Protein AF-A0A372FSZ6-F1 (afdb_monomer_lite)

Foldseek 3Di:
DWPDDDPPVQWDWDDDAADLVDDDPDVPRNPHCDPDARDGGRNCVVVRPDDDTDDDDPDDDDDPPPDDDDDDDDDDDHDDDD

Organism: NCBI:txid2294034

Structure (mmCIF, N/CA/C/O backbone):
data_AF-A0A372FSZ6-F1
#
_entry.id   AF-A0A372FSZ6-F1
#
loop_
_atom_site.group_PDB
_atom_site.id
_atom_site.type_symbol
_atom_site.label_atom_id
_atom_site.label_alt_id
_atom_site.label_comp_id
_atom_site.label_asym_id
_atom_site.label_entity_id
_atom_site.label_seq_id
_atom_site.pdbx_PDB_ins_code
_atom_site.Cartn_x
_atom_site.Cartn_y
_atom_site.Cartn_z
_atom_site.occupancy
_atom_site.B_iso_or_equiv
_atom_site.auth_seq_id
_atom_site.auth_comp_id
_atom_site.auth_asym_id
_atom_site.auth_atom_id
_atom_site.pdbx_PDB_model_num
ATOM 1 N N . ARG A 1 1 ? 3.778 -9.256 -5.686 1.00 70.31 1 ARG A N 1
ATOM 2 C CA . ARG A 1 1 ? 4.402 -10.364 -6.433 1.00 70.31 1 ARG A CA 1
ATOM 3 C C . ARG A 1 1 ? 4.439 -10.115 -7.937 1.00 70.31 1 ARG A C 1
ATOM 5 O O . ARG A 1 1 ? 3.395 -9.947 -8.564 1.00 70.31 1 ARG A O 1
ATOM 12 N N . LEU A 1 2 ? 5.636 -10.152 -8.528 1.00 71.81 2 LEU A N 1
ATOM 13 C CA . LEU A 1 2 ? 5.821 -10.142 -9.985 1.00 71.81 2 LEU A CA 1
ATOM 14 C C . LEU A 1 2 ? 5.380 -11.486 -10.586 1.00 71.81 2 LEU A C 1
ATOM 16 O O . LEU A 1 2 ? 5.831 -12.538 -10.133 1.00 71.81 2 LEU A O 1
ATOM 20 N N . VAL A 1 3 ? 4.468 -11.454 -11.559 1.00 72.62 3 VAL A N 1
ATOM 21 C CA . VAL A 1 3 ? 3.927 -12.657 -12.219 1.00 72.62 3 VAL A CA 1
ATOM 22 C C . VAL A 1 3 ? 4.681 -12.950 -13.511 1.00 72.62 3 VAL A C 1
ATOM 24 O O . VAL A 1 3 ? 4.968 -14.109 -13.800 1.00 72.62 3 VAL A O 1
ATOM 27 N N . ASP A 1 4 ? 5.021 -11.899 -14.254 1.00 70.31 4 ASP A N 1
ATOM 28 C CA . ASP A 1 4 ? 5.808 -11.971 -15.481 1.00 70.31 4 ASP A CA 1
ATOM 29 C C . ASP A 1 4 ? 6.749 -10.762 -15.527 1.00 70.31 4 ASP A C 1
ATOM 31 O O . ASP A 1 4 ? 6.319 -9.625 -15.744 1.00 70.31 4 ASP A O 1
ATOM 35 N N . GLY A 1 5 ? 8.012 -11.018 -15.196 1.00 65.19 5 GLY A N 1
ATOM 36 C CA . GLY A 1 5 ? 9.134 -10.119 -15.411 1.00 65.19 5 GLY A CA 1
ATOM 37 C C . GLY A 1 5 ? 9.926 -10.680 -16.571 1.00 65.19 5 GLY A C 1
ATOM 38 O O . GLY A 1 5 ? 10.206 -11.875 -16.584 1.00 65.19 5 GLY A O 1
ATOM 39 N N . ASP A 1 6 ? 10.243 -9.841 -17.546 1.00 68.94 6 ASP A N 1
ATOM 40 C CA . ASP A 1 6 ? 11.023 -10.244 -18.711 1.00 68.94 6 ASP A CA 1
ATOM 41 C C . ASP A 1 6 ? 12.360 -10.938 -18.348 1.00 68.94 6 ASP A C 1
ATOM 43 O O . ASP A 1 6 ? 12.826 -10.950 -17.205 1.00 68.94 6 ASP A O 1
ATOM 47 N N . ASP A 1 7 ? 13.032 -11.491 -19.359 1.00 71.19 7 ASP A N 1
ATOM 48 C CA . ASP A 1 7 ? 14.299 -12.214 -19.184 1.00 71.19 7 ASP A CA 1
ATOM 49 C C . ASP A 1 7 ? 15.478 -11.316 -18.740 1.00 71.19 7 ASP A C 1
ATOM 51 O O . ASP A 1 7 ? 16.598 -11.808 -18.577 1.00 71.19 7 ASP A O 1
ATOM 55 N N . SER A 1 8 ? 15.278 -10.002 -18.566 1.00 71.81 8 SER A N 1
ATOM 56 C CA . SER A 1 8 ? 16.364 -9.077 -18.218 1.00 71.81 8 SER A CA 1
ATOM 57 C C . SER A 1 8 ? 16.801 -9.197 -16.757 1.00 71.81 8 SER A C 1
ATOM 59 O O . SER A 1 8 ? 17.941 -8.865 -16.427 1.00 71.81 8 SER A O 1
ATOM 61 N N . GLY A 1 9 ? 15.902 -9.648 -15.873 1.00 71.62 9 GLY A N 1
ATOM 62 C CA . GLY A 1 9 ? 16.125 -9.644 -14.424 1.00 71.62 9 GLY A CA 1
ATOM 63 C C . GLY A 1 9 ? 16.261 -8.239 -13.824 1.00 71.62 9 GLY A C 1
ATOM 64 O O . GLY A 1 9 ? 16.641 -8.106 -12.662 1.00 71.62 9 GLY A O 1
ATOM 65 N N . LEU A 1 10 ? 15.968 -7.195 -14.604 1.00 72.25 10 LEU A N 1
ATOM 66 C CA . LEU A 1 10 ? 16.037 -5.804 -14.165 1.00 72.25 10 LEU A CA 1
ATOM 67 C C . LEU A 1 10 ? 14.787 -5.378 -13.401 1.00 72.25 10 LEU A C 1
ATOM 69 O O . LEU A 1 10 ? 14.834 -4.335 -12.762 1.00 72.25 10 LEU A O 1
ATOM 73 N N . VAL A 1 11 ? 13.715 -6.171 -13.472 1.00 72.62 11 VAL A N 1
ATOM 74 C CA . VAL A 1 11 ? 12.404 -5.941 -12.860 1.00 72.62 11 VAL A CA 1
ATOM 75 C C . VAL A 1 11 ? 12.260 -6.842 -11.634 1.00 72.62 11 VAL A C 1
ATOM 77 O O . VAL A 1 11 ? 12.280 -8.067 -11.763 1.00 72.62 11 VAL A O 1
ATOM 80 N N . SER A 1 12 ? 12.096 -6.260 -10.445 1.00 74.44 12 SER A N 1
ATOM 81 C CA . SER A 1 12 ? 11.911 -7.022 -9.201 1.00 74.44 12 SER A CA 1
ATOM 82 C C . SER A 1 12 ? 10.759 -6.501 -8.348 1.00 74.44 12 SER A C 1
ATOM 84 O O . SER A 1 12 ? 10.359 -5.344 -8.450 1.00 74.44 12 SER A O 1
ATOM 86 N N . GLU A 1 13 ? 10.239 -7.365 -7.477 1.00 77.06 13 GLU A N 1
ATOM 87 C CA . GLU A 1 13 ? 9.284 -6.977 -6.438 1.00 77.06 13 GLU A CA 1
ATOM 88 C C . GLU A 1 13 ? 9.934 -6.031 -5.415 1.00 77.06 13 GLU A C 1
ATOM 90 O O . GLU A 1 13 ? 11.116 -6.180 -5.093 1.00 77.06 13 GLU A O 1
ATOM 95 N N . GLY A 1 14 ? 9.165 -5.047 -4.943 1.00 76.75 14 GLY A N 1
ATOM 96 C CA . GLY A 1 14 ? 9.557 -4.138 -3.869 1.00 76.75 14 GLY A CA 1
ATOM 97 C C . GLY A 1 14 ? 9.555 -4.799 -2.490 1.00 76.75 14 GLY A C 1
ATOM 98 O O . GLY A 1 14 ? 9.202 -5.967 -2.332 1.00 76.75 14 GLY A O 1
ATOM 99 N N . GLU A 1 15 ? 9.964 -4.045 -1.473 1.00 80.38 15 GLU A N 1
ATOM 100 C CA . GLU A 1 15 ? 9.988 -4.546 -0.098 1.00 80.38 15 GLU A CA 1
ATOM 101 C C . GLU A 1 15 ? 8.575 -4.765 0.466 1.00 80.38 15 GLU A C 1
ATOM 103 O O . GLU A 1 15 ? 7.599 -4.127 0.066 1.00 80.38 15 GLU A O 1
ATOM 108 N N . GLU A 1 16 ? 8.470 -5.691 1.421 1.00 83.62 16 GLU A N 1
ATOM 109 C CA . GLU A 1 16 ? 7.218 -5.964 2.120 1.00 83.62 16 GLU A CA 1
ATOM 110 C C . GLU A 1 16 ? 6.829 -4.788 3.018 1.00 83.62 16 GLU A C 1
ATOM 112 O O . GLU A 1 16 ? 7.610 -4.348 3.866 1.00 83.62 16 GLU A O 1
ATOM 117 N N . VAL A 1 17 ? 5.566 -4.377 2.916 1.00 83.50 17 VAL A N 1
ATOM 118 C CA . VAL A 1 17 ? 4.943 -3.392 3.801 1.00 83.50 17 VAL A CA 1
ATOM 119 C C . VAL A 1 17 ? 3.871 -4.084 4.640 1.00 83.50 17 VAL A C 1
ATOM 121 O O . VAL A 1 17 ? 2.933 -4.663 4.090 1.00 83.50 17 VAL A O 1
ATOM 124 N N . VAL A 1 18 ? 3.974 -3.997 5.970 1.00 89.19 18 VAL A N 1
ATOM 125 C CA . VAL A 1 18 ? 2.962 -4.545 6.892 1.00 89.19 18 VAL A CA 1
ATOM 126 C C . VAL A 1 18 ? 2.080 -3.438 7.466 1.00 89.19 18 VAL A C 1
ATOM 128 O O . VAL A 1 18 ? 2.415 -2.250 7.423 1.00 89.19 18 VAL A O 1
ATOM 131 N N . THR A 1 19 ? 0.903 -3.804 7.979 1.00 90.31 19 THR A N 1
ATOM 132 C CA . THR A 1 19 ? -0.034 -2.806 8.510 1.00 90.31 19 THR A CA 1
ATOM 133 C C . THR A 1 19 ? 0.523 -2.146 9.768 1.00 90.31 19 THR A C 1
ATOM 135 O O . THR A 1 19 ? 1.264 -2.761 10.528 1.00 90.31 19 THR A O 1
ATOM 138 N N . VAL A 1 20 ? 0.095 -0.914 10.053 1.00 90.12 20 VAL A N 1
ATOM 139 C CA . VAL A 1 20 ? 0.458 -0.201 11.297 1.00 90.12 20 VAL A CA 1
ATOM 140 C C . VAL A 1 20 ? -0.001 -0.903 12.580 1.00 90.12 20 VAL A C 1
ATOM 142 O O . VAL A 1 20 ? 0.372 -0.504 13.678 1.00 90.12 20 VAL A O 1
ATOM 145 N N . LEU A 1 21 ? -0.860 -1.916 12.449 1.00 91.94 21 LEU A N 1
ATOM 146 C CA . LEU A 1 21 ? -1.397 -2.703 13.556 1.00 91.94 21 LEU A CA 1
ATOM 147 C C . LEU A 1 21 ? -0.629 -4.013 13.764 1.00 91.94 21 LEU A C 1
ATOM 149 O O . LEU A 1 21 ? -0.905 -4.719 14.734 1.00 91.94 21 LEU A O 1
ATOM 153 N N . ASP A 1 22 ? 0.270 -4.356 12.844 1.00 92.12 22 ASP A N 1
ATOM 154 C CA . ASP A 1 22 ? 1.075 -5.567 12.882 1.00 92.12 22 ASP A CA 1
ATOM 155 C C . ASP A 1 22 ? 2.469 -5.295 13.447 1.00 92.12 22 ASP A C 1
ATOM 157 O O . ASP A 1 22 ? 3.009 -4.188 13.357 1.00 92.12 22 ASP A O 1
ATOM 161 N N . GLU A 1 23 ? 3.057 -6.332 14.043 1.00 94.50 23 GLU A N 1
ATOM 162 C CA . GLU A 1 23 ? 4.468 -6.303 14.415 1.00 94.50 23 GLU A CA 1
ATOM 163 C C . GLU A 1 23 ? 5.334 -6.225 13.147 1.00 94.50 23 GLU A C 1
ATOM 165 O O . GLU A 1 23 ? 5.015 -6.883 12.150 1.00 94.50 23 GLU A O 1
ATOM 170 N N . PRO A 1 24 ? 6.434 -5.454 13.168 1.00 92.62 24 PRO A N 1
ATOM 171 C CA . PRO A 1 24 ? 7.330 -5.361 12.028 1.00 92.62 24 PRO A CA 1
ATOM 172 C C . PRO A 1 24 ? 7.969 -6.722 11.729 1.00 92.62 24 PRO A C 1
ATOM 174 O O . PRO A 1 24 ? 8.550 -7.366 12.606 1.00 92.62 24 PRO A O 1
ATOM 177 N N . THR A 1 25 ? 7.905 -7.143 10.469 1.00 93.69 25 THR A N 1
ATOM 178 C CA . THR A 1 25 ? 8.630 -8.320 9.954 1.00 93.69 25 THR A CA 1
ATOM 179 C C . THR A 1 25 ? 10.043 -7.947 9.498 1.00 93.69 25 THR A C 1
ATOM 181 O O . THR A 1 25 ? 10.930 -8.801 9.458 1.00 93.69 25 THR A O 1
ATOM 184 N N . GLN A 1 26 ? 10.269 -6.661 9.213 1.00 89.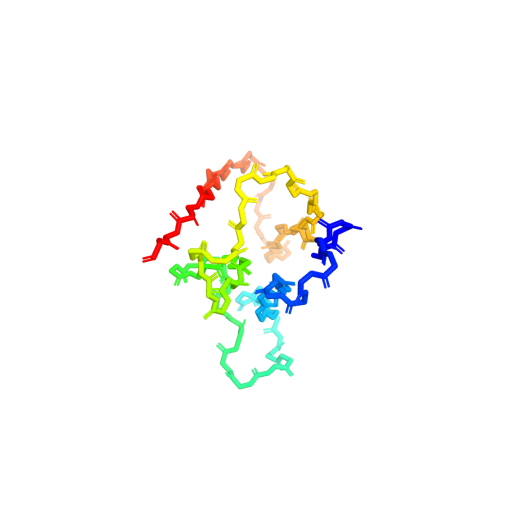81 26 GLN A N 1
ATOM 185 C CA . GLN A 1 26 ? 11.553 -6.051 8.867 1.00 89.81 26 GLN A CA 1
ATOM 186 C C . GLN A 1 26 ? 11.713 -4.723 9.630 1.00 89.81 26 GLN A C 1
ATOM 188 O O . GLN A 1 26 ? 10.717 -4.156 10.080 1.00 89.81 26 GLN A O 1
ATOM 193 N N . PRO A 1 27 ? 12.933 -4.186 9.817 1.00 91.44 27 PRO A N 1
ATOM 194 C CA . PRO A 1 27 ? 13.127 -2.952 10.579 1.00 91.44 27 PRO A CA 1
ATOM 195 C C . PRO A 1 27 ? 12.296 -1.771 10.046 1.00 91.44 27 PRO A C 1
ATOM 197 O O . PRO A 1 27 ? 12.634 -1.170 9.035 1.00 91.44 27 PRO A O 1
ATOM 200 N N . GLY A 1 28 ? 11.228 -1.414 10.766 1.00 87.19 28 GLY A N 1
ATOM 201 C CA . GLY A 1 28 ? 10.401 -0.240 10.472 1.00 87.19 28 GLY A CA 1
ATOM 202 C C . GLY A 1 28 ? 9.387 -0.399 9.336 1.00 87.19 28 GLY A C 1
ATOM 203 O O . GLY A 1 28 ? 8.853 0.610 8.890 1.00 87.19 28 GLY A O 1
ATOM 204 N N . ASN A 1 29 ? 9.085 -1.618 8.875 1.00 88.44 29 ASN A N 1
ATOM 205 C CA . ASN A 1 29 ? 8.154 -1.823 7.757 1.00 88.44 29 ASN A CA 1
ATOM 206 C C . ASN A 1 29 ? 6.660 -1.849 8.147 1.00 88.44 29 ASN A C 1
ATOM 208 O O . ASN A 1 29 ? 5.802 -2.033 7.284 1.00 88.44 29 ASN A O 1
ATOM 212 N N . ASN A 1 30 ? 6.323 -1.639 9.425 1.00 90.44 30 ASN A N 1
ATOM 213 C CA . ASN A 1 30 ? 4.950 -1.569 9.943 1.00 90.44 30 ASN A CA 1
ATOM 214 C C . ASN A 1 30 ? 4.350 -0.160 9.862 1.00 90.44 30 ASN A C 1
ATOM 216 O O . ASN A 1 30 ? 3.765 0.364 10.809 1.00 90.44 30 ASN A O 1
ATOM 220 N N . VAL A 1 31 ? 4.515 0.471 8.706 1.00 87.12 31 VAL A N 1
ATOM 221 C CA . VAL A 1 31 ? 4.058 1.839 8.429 1.00 87.12 31 VAL A CA 1
ATOM 222 C C . VAL A 1 31 ? 2.756 1.873 7.622 1.00 87.12 31 VAL A C 1
ATOM 224 O O . VAL A 1 31 ? 2.156 2.935 7.454 1.00 87.12 31 VAL A O 1
ATOM 227 N N . GLY A 1 32 ? 2.260 0.713 7.168 1.00 85.88 32 GLY A N 1
ATOM 228 C CA . GLY A 1 32 ? 1.157 0.640 6.211 1.00 85.88 32 GLY A CA 1
ATOM 229 C C . GLY A 1 32 ? 1.506 1.333 4.890 1.00 85.88 32 GLY A C 1
ATOM 230 O O . GLY A 1 32 ? 2.665 1.591 4.606 1.00 85.88 32 GLY A O 1
ATOM 231 N N . LEU A 1 33 ? 0.505 1.677 4.078 1.00 78.25 33 LEU A N 1
ATOM 232 C CA . LEU A 1 33 ? 0.717 2.338 2.778 1.00 78.25 33 LEU A CA 1
ATOM 233 C C . LEU A 1 33 ? 0.851 3.871 2.870 1.00 78.25 33 LEU A C 1
ATOM 235 O O . LEU A 1 33 ? 0.593 4.574 1.894 1.00 78.25 33 LEU A O 1
ATOM 239 N N . VAL A 1 34 ? 1.196 4.414 4.041 1.00 72.31 34 VAL A N 1
ATOM 240 C CA . VAL A 1 34 ? 1.422 5.858 4.195 1.00 72.31 34 VAL A CA 1
ATOM 241 C C . VAL A 1 34 ? 2.813 6.186 3.671 1.00 72.31 34 VAL A C 1
ATOM 243 O O . VAL A 1 34 ? 3.804 5.698 4.211 1.00 72.31 34 VAL A O 1
ATOM 246 N N . ASP A 1 35 ? 2.871 6.995 2.611 1.00 64.50 35 ASP A N 1
ATOM 247 C CA . ASP A 1 35 ? 4.115 7.389 1.938 1.00 64.50 35 ASP A CA 1
ATOM 248 C C . ASP A 1 35 ? 5.008 6.190 1.555 1.00 64.50 35 ASP A C 1
ATOM 250 O O . ASP A 1 35 ? 6.229 6.309 1.507 1.00 64.50 35 ASP A O 1
ATOM 254 N N . GLN A 1 36 ? 4.400 5.022 1.307 1.00 66.06 36 GLN A N 1
ATOM 255 C CA . GLN A 1 36 ? 5.100 3.833 0.830 1.00 66.06 36 GLN A CA 1
ATOM 256 C C . GLN A 1 36 ? 4.830 3.619 -0.649 1.00 66.06 36 GLN A C 1
ATOM 258 O O . GLN A 1 36 ? 3.693 3.698 -1.120 1.00 66.06 36 GLN A O 1
ATOM 263 N N . GLU A 1 37 ? 5.889 3.297 -1.370 1.00 60.09 37 GLU A N 1
ATOM 264 C CA . GLU A 1 37 ? 5.823 2.979 -2.781 1.00 60.09 37 GLU A CA 1
ATOM 265 C C . GLU A 1 37 ? 5.782 1.450 -2.931 1.00 60.09 37 GLU A C 1
ATOM 267 O O . GLU A 1 37 ? 6.700 0.747 -2.511 1.00 60.09 37 GLU A O 1
ATOM 272 N N . LEU A 1 38 ? 4.723 0.910 -3.547 1.00 63.41 38 LEU A N 1
ATOM 273 C CA . LEU A 1 38 ? 4.711 -0.478 -4.030 1.00 63.41 38 LEU A CA 1
ATOM 274 C C . LEU A 1 38 ? 5.550 -0.528 -5.317 1.00 63.41 38 LEU A C 1
ATOM 276 O O . LEU A 1 38 ? 5.019 -0.569 -6.428 1.00 63.41 38 LEU A O 1
ATOM 280 N N . LEU A 1 39 ? 6.868 -0.387 -5.179 1.00 56.97 39 LEU A N 1
ATOM 281 C CA . LEU A 1 39 ? 7.749 -0.274 -6.336 1.00 56.97 39 LEU A CA 1
ATOM 282 C C . LEU A 1 39 ? 7.960 -1.626 -6.998 1.00 56.97 39 LEU A C 1
ATOM 284 O O . LEU A 1 39 ? 8.239 -2.634 -6.354 1.00 56.97 39 LEU A O 1
ATOM 288 N N . VAL A 1 40 ? 7.928 -1.589 -8.321 1.00 60.94 40 VAL A N 1
ATOM 289 C CA . VAL A 1 40 ? 8.710 -2.486 -9.155 1.00 60.94 40 VAL A CA 1
ATOM 290 C C . VAL A 1 40 ? 9.966 -1.701 -9.518 1.00 60.94 40 VAL A C 1
ATOM 292 O O . VAL A 1 40 ? 9.868 -0.659 -10.162 1.00 60.94 40 VAL A O 1
ATOM 295 N N . SER A 1 41 ? 11.135 -2.135 -9.045 1.00 58.81 41 SER A N 1
ATOM 296 C CA . SER A 1 41 ? 12.392 -1.459 -9.385 1.00 58.81 41 SER A CA 1
ATOM 297 C C . SER A 1 41 ? 12.852 -1.910 -10.768 1.00 58.81 41 SER A C 1
ATOM 299 O O . SER A 1 41 ? 12.865 -3.110 -11.032 1.00 58.81 41 SER A O 1
ATOM 301 N N . THR A 1 42 ? 13.229 -0.960 -11.629 1.00 59.25 42 THR A N 1
ATOM 302 C CA . THR A 1 42 ? 13.962 -1.211 -12.876 1.00 59.25 42 THR A CA 1
ATOM 303 C C . THR A 1 42 ? 15.396 -0.714 -12.711 1.00 59.25 42 THR A C 1
ATOM 305 O O . THR A 1 42 ? 15.627 0.493 -12.723 1.00 59.25 42 THR A O 1
ATOM 308 N N . PHE A 1 43 ? 16.368 -1.614 -12.540 1.00 61.97 43 PHE A N 1
ATOM 309 C CA . PHE A 1 43 ? 17.775 -1.233 -12.296 1.00 61.97 43 PHE A CA 1
ATOM 310 C C . PHE A 1 43 ? 18.432 -0.459 -13.461 1.00 61.97 43 PHE A C 1
ATOM 312 O O . PHE A 1 43 ? 19.404 0.262 -13.239 1.00 61.97 43 PHE A O 1
ATOM 319 N N . ASP A 1 44 ? 17.914 -0.608 -14.684 1.00 67.00 44 ASP A N 1
ATOM 320 C CA . ASP A 1 44 ? 18.336 0.110 -15.895 1.00 67.00 44 ASP A CA 1
ATOM 321 C C . ASP A 1 44 ? 17.109 0.333 -16.798 1.00 67.00 44 ASP A C 1
ATOM 323 O O . ASP A 1 44 ? 16.856 -0.421 -17.740 1.00 67.00 44 ASP A O 1
ATOM 327 N N . SER A 1 45 ? 16.289 1.331 -16.449 1.00 59.19 45 SER A N 1
ATOM 328 C CA . SER A 1 45 ? 15.000 1.650 -17.093 1.00 59.19 45 SER A CA 1
ATOM 329 C C . SER A 1 45 ? 15.102 1.823 -18.617 1.00 59.19 45 SER A C 1
ATOM 331 O O . SER A 1 45 ? 14.164 1.491 -19.337 1.00 59.19 45 SER A O 1
ATOM 333 N N . GLY A 1 46 ? 16.258 2.257 -19.135 1.00 63.53 46 GLY A N 1
ATOM 334 C CA . GLY A 1 46 ? 16.516 2.388 -20.573 1.00 63.53 46 GLY A CA 1
ATOM 335 C C . GLY A 1 46 ? 16.763 1.060 -21.303 1.00 63.53 46 GLY A C 1
ATOM 336 O O . GLY A 1 46 ? 16.530 0.976 -22.512 1.00 63.53 46 GLY A O 1
ATOM 337 N N . ALA A 1 47 ? 17.219 0.024 -20.592 1.00 64.94 47 ALA A N 1
ATOM 338 C CA . ALA A 1 47 ? 17.382 -1.335 -21.114 1.00 64.94 47 ALA A CA 1
ATOM 339 C C . ALA A 1 47 ? 16.101 -2.180 -20.978 1.00 64.94 47 ALA A C 1
ATOM 341 O O . ALA A 1 47 ? 15.916 -3.147 -21.723 1.00 64.94 47 ALA A O 1
ATOM 342 N N . VAL A 1 48 ? 15.205 -1.793 -20.066 1.00 64.44 48 VAL A N 1
ATOM 343 C CA . VAL A 1 48 ? 13.864 -2.363 -19.897 1.00 64.44 48 VAL A CA 1
ATOM 344 C C . VAL A 1 48 ? 12.940 -1.770 -20.970 1.00 64.44 48 VAL A C 1
ATOM 346 O O . VAL A 1 48 ? 12.258 -0.767 -20.778 1.00 64.44 48 VAL A O 1
ATOM 349 N N . ALA A 1 49 ? 12.974 -2.351 -22.171 1.00 55.97 49 ALA A N 1
ATOM 350 C CA . ALA A 1 49 ? 12.163 -1.883 -23.293 1.00 55.97 49 ALA A CA 1
ATOM 351 C C . ALA A 1 49 ? 10.664 -2.075 -23.008 1.00 55.97 49 ALA A C 1
ATOM 353 O O . ALA A 1 49 ? 10.261 -3.149 -22.577 1.00 55.97 49 ALA A O 1
ATOM 354 N N . GLY A 1 50 ? 9.852 -1.051 -23.313 1.00 58.91 50 GLY A N 1
ATOM 355 C CA . GLY A 1 50 ? 8.408 -0.972 -23.050 1.00 58.91 50 GLY A CA 1
ATOM 356 C C . GLY A 1 50 ? 7.622 -2.255 -23.344 1.00 58.91 50 GLY A C 1
ATOM 357 O O . GLY A 1 50 ? 7.116 -2.453 -24.450 1.00 58.91 50 GLY A O 1
ATOM 358 N N . GLY A 1 51 ? 7.522 -3.107 -22.327 1.00 64.25 51 GLY A N 1
ATOM 359 C CA . GLY A 1 51 ? 6.730 -4.327 -22.291 1.00 64.25 51 GLY A CA 1
ATOM 360 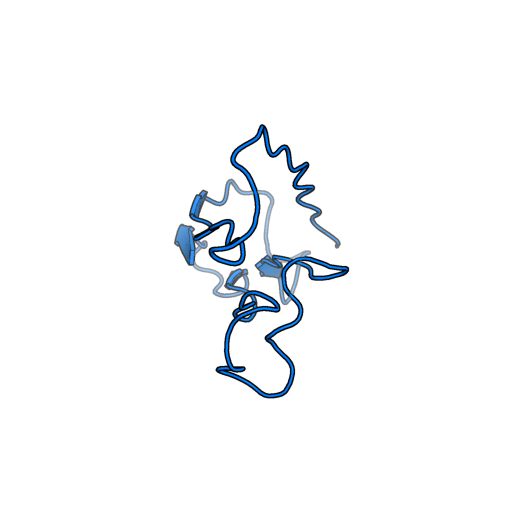C C . GLY A 1 51 ? 5.495 -4.163 -21.409 1.00 64.25 51 GLY A C 1
ATOM 361 O O . GLY A 1 51 ? 5.261 -3.115 -20.807 1.00 64.25 51 GLY A O 1
ATOM 362 N N . ALA A 1 52 ? 4.680 -5.214 -21.346 1.00 68.56 52 ALA A N 1
ATOM 363 C CA . ALA A 1 52 ? 3.584 -5.308 -20.392 1.00 68.56 52 ALA A CA 1
ATOM 364 C C . ALA A 1 52 ? 4.023 -6.205 -19.233 1.00 68.56 52 ALA A C 1
ATOM 366 O O . ALA A 1 52 ? 4.379 -7.357 -19.462 1.00 68.56 52 ALA A O 1
ATOM 367 N N . TYR A 1 53 ? 3.960 -5.689 -18.008 1.00 71.38 53 TYR A N 1
ATOM 368 C CA . TYR A 1 53 ? 4.250 -6.452 -16.796 1.00 71.38 53 TYR A CA 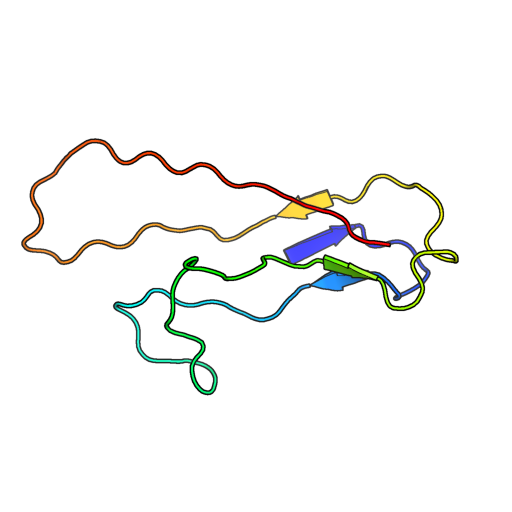1
ATOM 369 C C . TYR A 1 53 ? 2.950 -6.811 -16.091 1.00 71.38 53 TYR A C 1
ATOM 371 O O . TYR A 1 53 ? 2.046 -5.979 -15.972 1.00 71.38 53 TYR A O 1
ATOM 379 N N . SER A 1 54 ? 2.862 -8.050 -15.613 1.00 73.56 54 SER A N 1
ATOM 380 C CA . SER A 1 54 ? 1.749 -8.502 -14.775 1.00 73.56 54 SER A CA 1
ATOM 381 C C . SER A 1 54 ? 2.224 -8.658 -13.336 1.00 73.56 54 SER A C 1
ATOM 383 O O . SER A 1 54 ? 3.230 -9.322 -13.073 1.00 73.56 54 SER A O 1
ATOM 385 N N . VAL A 1 55 ? 1.494 -8.049 -12.402 1.00 72.31 55 VAL A N 1
ATOM 386 C CA . VAL A 1 55 ? 1.781 -8.095 -10.964 1.00 72.31 55 VAL A CA 1
ATOM 387 C C . VAL A 1 55 ? 0.504 -8.388 -10.184 1.00 72.31 55 VAL A C 1
ATOM 389 O O . VAL A 1 55 ? -0.552 -7.836 -10.489 1.00 72.31 55 VAL A O 1
ATOM 392 N N . ASP A 1 56 ? 0.626 -9.221 -9.156 1.00 78.44 56 ASP A N 1
ATOM 393 C CA . ASP A 1 56 ? -0.381 -9.361 -8.105 1.00 78.44 56 ASP A CA 1
ATOM 394 C C . ASP A 1 56 ? 0.101 -8.569 -6.886 1.00 78.44 56 ASP A C 1
ATOM 396 O O . ASP A 1 56 ? 1.260 -8.701 -6.487 1.00 78.44 56 ASP A O 1
ATOM 400 N N . ALA A 1 57 ? -0.762 -7.761 -6.274 1.00 76.94 57 ALA A N 1
ATOM 401 C CA . ALA A 1 57 ? -0.463 -7.084 -5.015 1.00 76.94 57 ALA A CA 1
ATOM 402 C C . ALA A 1 57 ? -1.318 -7.686 -3.895 1.00 76.94 57 ALA A C 1
ATOM 404 O O . ALA A 1 57 ? -2.548 -7.646 -3.962 1.00 76.94 57 ALA A O 1
ATOM 405 N N . ASP A 1 58 ? -0.669 -8.213 -2.858 1.00 78.94 58 ASP A N 1
ATO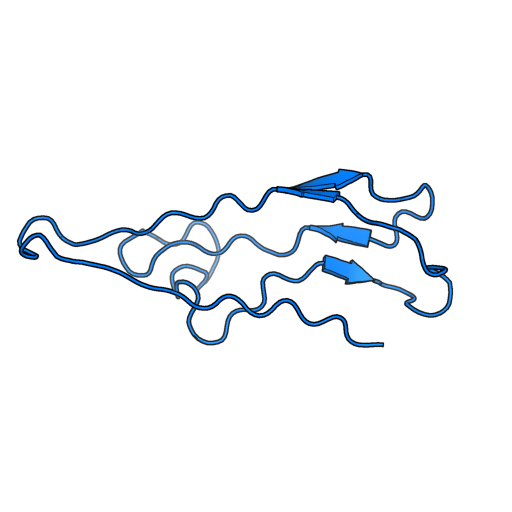M 406 C CA . ASP A 1 58 ? -1.337 -8.810 -1.699 1.00 78.94 58 ASP A CA 1
ATOM 407 C C . ASP A 1 58 ? -1.797 -7.718 -0.719 1.00 78.94 58 ASP A C 1
ATOM 409 O O . ASP A 1 58 ? -1.244 -7.519 0.361 1.00 78.94 58 ASP A O 1
ATOM 413 N N . LEU A 1 59 ? -2.816 -6.962 -1.131 1.00 82.06 59 LEU A N 1
ATOM 414 C CA . LEU A 1 59 ? -3.359 -5.841 -0.371 1.00 82.06 59 LEU A CA 1
ATOM 415 C C . LEU A 1 59 ? -4.489 -6.295 0.545 1.00 82.06 59 LEU A C 1
ATOM 417 O O . LEU A 1 59 ? -5.493 -6.852 0.100 1.00 82.06 59 LEU A O 1
ATOM 421 N N . PHE A 1 60 ? -4.375 -5.964 1.824 1.00 85.75 60 PHE A N 1
ATOM 422 C CA . PHE A 1 60 ? -5.444 -6.171 2.787 1.00 85.75 60 PHE A CA 1
ATOM 423 C C . PHE A 1 60 ? -5.589 -4.959 3.702 1.00 85.75 60 PHE A C 1
ATOM 425 O O . PHE A 1 60 ? -4.619 -4.318 4.100 1.00 85.75 60 PHE A O 1
ATOM 432 N N . LEU A 1 61 ? -6.838 -4.639 4.036 1.00 87.38 61 LEU A N 1
ATOM 433 C CA . LEU A 1 61 ? -7.173 -3.615 5.015 1.00 87.38 61 LEU A CA 1
ATOM 434 C C . LEU A 1 61 ? -7.380 -4.282 6.371 1.00 87.38 61 LEU A C 1
ATOM 436 O O . LEU A 1 61 ? -8.136 -5.248 6.482 1.00 87.38 61 LEU A O 1
ATOM 440 N N . ARG A 1 62 ? -6.756 -3.729 7.410 1.00 90.06 62 ARG A N 1
ATOM 441 C CA . ARG A 1 62 ? -6.934 -4.187 8.785 1.00 90.06 62 ARG A CA 1
ATOM 442 C C . ARG A 1 62 ? -7.473 -3.067 9.657 1.00 90.06 62 ARG A C 1
ATOM 444 O O . ARG A 1 62 ? -6.950 -1.957 9.649 1.00 90.06 62 ARG A O 1
ATOM 451 N N . THR A 1 63 ? -8.497 -3.385 10.438 1.00 90.69 63 THR A N 1
ATOM 452 C CA . THR A 1 63 ? -9.098 -2.480 11.418 1.00 90.69 63 THR A CA 1
ATOM 453 C C . THR A 1 63 ? -9.011 -3.099 12.812 1.00 90.69 63 THR A C 1
ATOM 455 O O . THR A 1 63 ? -9.132 -4.322 12.942 1.00 90.69 63 THR A O 1
ATOM 458 N N . PRO A 1 64 ? -8.827 -2.297 13.874 1.00 90.88 64 PRO A N 1
ATOM 459 C CA . PRO A 1 64 ? -9.021 -2.767 15.241 1.00 90.88 64 PRO A CA 1
ATOM 460 C C . PRO A 1 64 ? -10.436 -3.326 15.450 1.00 90.88 64 PRO A C 1
ATOM 462 O O . PRO A 1 64 ? -11.386 -2.915 14.781 1.00 90.88 64 PRO A O 1
ATOM 465 N N . ALA A 1 65 ? -10.576 -4.278 16.373 1.00 91.56 65 ALA A N 1
ATOM 466 C CA . ALA A 1 65 ? -11.826 -5.018 16.581 1.00 91.56 65 ALA A CA 1
ATOM 467 C C . ALA A 1 65 ? -12.981 -4.160 17.133 1.00 91.56 65 ALA A C 1
ATOM 469 O O . ALA A 1 65 ? -14.140 -4.556 17.050 1.00 91.56 65 ALA A O 1
ATOM 470 N N . ASP A 1 66 ? -12.665 -3.006 17.715 1.00 93.62 66 ASP A N 1
ATOM 471 C CA . ASP A 1 66 ? -13.600 -2.036 18.280 1.00 93.62 66 ASP A CA 1
ATOM 472 C C . ASP A 1 66 ? -14.033 -0.951 17.279 1.00 93.62 66 ASP A C 1
ATOM 474 O O . ASP A 1 66 ? -14.892 -0.125 17.598 1.00 93.62 66 ASP A O 1
ATOM 478 N N . VAL A 1 67 ? -13.494 -0.961 16.055 1.00 92.81 67 VAL A N 1
ATOM 479 C CA . VAL A 1 67 ? -13.934 -0.058 14.987 1.00 92.81 67 VAL A CA 1
ATOM 480 C C . VAL A 1 67 ? -15.280 -0.523 14.432 1.00 92.81 67 VAL A C 1
ATOM 482 O O . VAL A 1 67 ? -15.451 -1.673 14.029 1.00 92.81 67 VAL A O 1
ATOM 485 N N . ALA A 1 68 ? -16.253 0.392 14.401 1.00 93.56 68 ALA A N 1
ATOM 486 C CA . ALA A 1 68 ? -17.566 0.132 13.826 1.00 93.56 68 ALA A CA 1
ATOM 487 C C . ALA A 1 68 ? -17.467 -0.165 12.322 1.00 93.56 68 ALA A C 1
ATOM 489 O O . ALA A 1 68 ? -16.689 0.461 11.605 1.00 93.56 68 ALA A O 1
ATOM 490 N N . ALA A 1 69 ? -18.303 -1.085 11.840 1.00 90.75 69 ALA A N 1
ATOM 491 C CA . ALA A 1 69 ? -18.380 -1.391 10.417 1.00 90.75 69 ALA A CA 1
ATOM 492 C C . ALA A 1 69 ? -18.780 -0.149 9.600 1.00 90.75 69 ALA A C 1
ATOM 494 O O . ALA A 1 69 ? -19.637 0.636 10.013 1.00 90.75 69 ALA A O 1
ATOM 495 N N . GLY A 1 70 ? -18.184 -0.005 8.420 1.00 90.56 70 GLY A N 1
ATOM 496 C CA . GLY A 1 70 ? -18.419 1.114 7.517 1.00 90.56 70 GLY A CA 1
ATOM 497 C C . GLY A 1 70 ? -17.824 0.860 6.137 1.00 90.56 70 GLY A C 1
ATOM 498 O O . GLY A 1 70 ? -17.295 -0.218 5.862 1.00 90.56 70 GLY A O 1
ATOM 499 N N . GLU A 1 71 ? -17.931 1.858 5.265 1.00 91.12 71 GLU A N 1
ATOM 500 C CA . GLU A 1 71 ? -17.331 1.816 3.934 1.00 91.12 71 GLU A CA 1
ATOM 501 C C . GLU A 1 71 ? -15.893 2.336 3.982 1.00 91.12 71 GLU A C 1
ATOM 503 O O . GLU A 1 71 ? -15.614 3.387 4.561 1.00 91.12 71 GLU A O 1
ATOM 508 N N . TYR A 1 72 ? -14.988 1.606 3.334 1.00 85.06 72 TYR A N 1
ATOM 509 C CA . TYR A 1 72 ? -13.588 1.986 3.190 1.00 85.06 72 TYR A CA 1
ATOM 510 C C . TYR A 1 72 ? -13.267 2.110 1.707 1.00 85.06 72 TYR A C 1
ATOM 512 O O . TYR A 1 72 ? -13.568 1.218 0.919 1.00 85.06 72 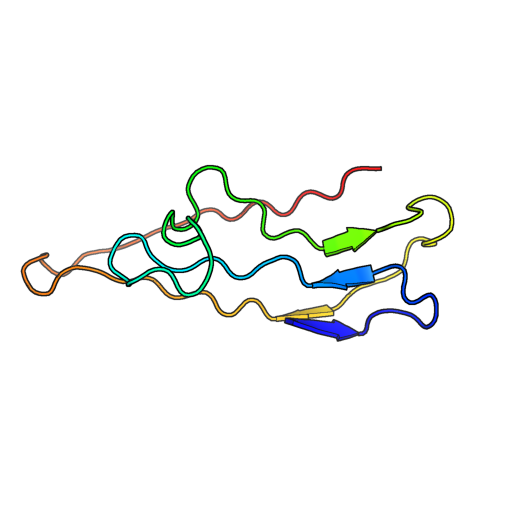TYR A O 1
ATOM 520 N N . THR A 1 73 ? -12.659 3.228 1.325 1.00 85.00 73 THR A N 1
ATOM 521 C CA . THR A 1 73 ? 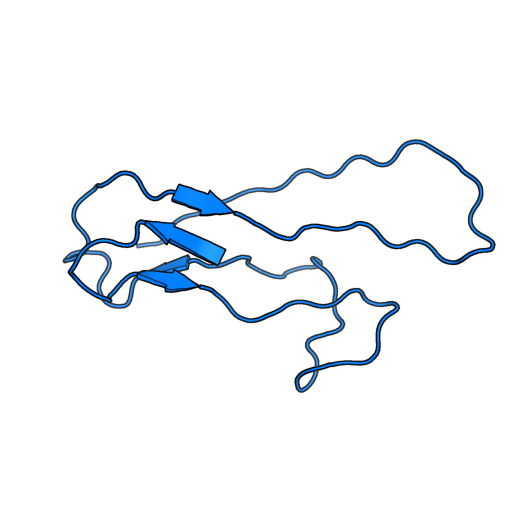-12.201 3.483 -0.043 1.00 85.00 73 THR A CA 1
ATOM 522 C C . THR A 1 73 ? -10.724 3.839 0.004 1.00 85.00 73 THR A C 1
ATOM 524 O O . THR A 1 73 ? -10.304 4.605 0.869 1.00 85.00 73 THR A O 1
ATOM 527 N N . SER A 1 74 ? -9.947 3.289 -0.927 1.00 76.94 74 SER A N 1
ATOM 528 C CA . SER A 1 74 ? -8.542 3.638 -1.129 1.00 76.94 74 SER A CA 1
ATOM 529 C C . SER A 1 74 ? -8.300 3.935 -2.603 1.00 76.94 74 SER A C 1
ATOM 531 O O . SER A 1 74 ? -8.883 3.285 -3.472 1.00 76.94 74 SER A O 1
ATOM 533 N N . THR A 1 75 ? -7.433 4.907 -2.873 1.00 79.62 75 THR A N 1
ATOM 534 C CA . THR A 1 75 ? -6.927 5.198 -4.214 1.00 79.62 75 THR A CA 1
ATOM 535 C C . THR A 1 75 ? -5.473 4.770 -4.254 1.00 79.62 75 THR A C 1
ATOM 537 O O . THR A 1 75 ? -4.651 5.324 -3.528 1.00 79.62 75 THR A O 1
ATOM 540 N N . LEU A 1 76 ? -5.161 3.797 -5.106 1.00 74.44 76 LEU A N 1
ATOM 541 C CA . LEU A 1 76 ? -3.792 3.365 -5.345 1.00 74.44 76 LEU A CA 1
ATOM 542 C C . LEU A 1 76 ? -3.299 3.966 -6.656 1.00 74.44 76 LEU A C 1
ATOM 544 O O . LEU A 1 76 ? -3.905 3.757 -7.707 1.00 74.44 76 LEU A O 1
ATOM 548 N N . THR A 1 77 ? -2.192 4.695 -6.578 1.00 69.94 77 THR A N 1
ATOM 549 C CA . THR A 1 77 ? -1.499 5.242 -7.744 1.00 69.94 77 THR A CA 1
ATOM 550 C C . THR A 1 77 ? -0.250 4.413 -7.984 1.00 69.94 77 THR A C 1
ATOM 552 O O . THR A 1 77 ? 0.611 4.338 -7.112 1.00 69.94 77 THR A O 1
ATOM 555 N N . LEU A 1 78 ? -0.149 3.810 -9.167 1.00 69.75 78 LEU A N 1
ATOM 556 C CA . LEU A 1 78 ? 1.075 3.165 -9.624 1.00 69.75 78 LEU A CA 1
ATOM 557 C C . LEU A 1 78 ? 1.827 4.139 -10.529 1.00 69.75 78 LEU A C 1
ATOM 559 O O . LEU A 1 78 ? 1.295 4.563 -11.557 1.00 69.75 78 LEU A O 1
ATOM 563 N N . SER A 1 79 ? 3.050 4.476 -10.138 1.00 62.75 79 SER A N 1
ATOM 564 C CA . SER A 1 79 ? 3.932 5.361 -10.894 1.00 62.75 79 SER A CA 1
ATOM 565 C C . SER A 1 79 ? 5.169 4.588 -11.320 1.00 62.75 79 SER A C 1
ATOM 567 O O . SER A 1 79 ? 5.786 3.909 -10.503 1.00 62.75 79 SER A O 1
ATOM 569 N N . LEU A 1 80 ? 5.527 4.711 -12.594 1.00 63.59 80 LEU A N 1
ATOM 570 C CA . LEU A 1 80 ? 6.819 4.282 -13.111 1.00 63.59 80 LEU A CA 1
ATOM 571 C C . LEU A 1 80 ? 7.684 5.532 -13.280 1.00 63.59 80 LEU A C 1
ATOM 573 O O . LEU A 1 80 ? 7.242 6.495 -13.911 1.00 63.59 80 LEU A O 1
ATOM 577 N N . PHE A 1 81 ? 8.881 5.519 -12.700 1.00 59.09 81 PHE A N 1
ATOM 578 C CA . PHE A 1 81 ? 9.866 6.589 -12.836 1.00 59.09 81 PHE A CA 1
ATOM 579 C C . PHE A 1 81 ? 11.077 6.066 -13.615 1.00 59.09 81 PHE A C 1
ATOM 581 O O . PHE A 1 81 ? 11.477 4.919 -13.421 1.00 59.09 81 PHE A O 1
ATOM 588 N N . GLU A 1 82 ? 11.608 6.899 -14.511 1.00 55.47 82 GLU A N 1
ATOM 589 C CA . GLU A 1 82 ? 12.738 6.592 -15.403 1.00 55.47 82 GLU A CA 1
ATOM 590 C C . GLU A 1 82 ? 14.090 6.940 -14.777 1.00 55.47 82 GLU A C 1
ATOM 592 O O . GLU A 1 82 ? 14.197 8.027 -14.156 1.00 55.47 82 GLU A O 1
#

Sequence (82 aa):
RLVDGDDSGLVSEGEEVVTVLDEPTQPGNNVGLVDQELLVSTFDSGAVAGGAYSVDADLFLRTPADVAAGEYTSTLTLSLFE

Radius of gyration: 15.67 Å; chains: 1; bounding box: 37×20×42 Å

pLDDT: mean 76.62, std 11.76, range [55.47, 94.5]

Secondary structure (DSSP, 8-state):
-EEE--TTS-EEE------TTSPPSSTT-TTTTTT----EEETTTTTS-S---EE---------TTSPP-------------